Protein AF-A0A523HWS2-F1 (afdb_monomer)

Structure (mmCIF, N/CA/C/O backbone):
data_AF-A0A523HWS2-F1
#
_entry.id   AF-A0A523HWS2-F1
#
loop_
_atom_site.group_PDB
_atom_site.id
_atom_site.type_symbol
_atom_site.label_atom_id
_atom_site.label_alt_id
_atom_site.label_comp_id
_atom_site.label_asym_id
_atom_site.label_entity_id
_atom_site.label_seq_id
_atom_site.pdbx_PDB_ins_code
_atom_site.Cartn_x
_atom_site.Cartn_y
_atom_site.Cartn_z
_atom_site.occupancy
_atom_site.B_iso_or_equiv
_atom_site.auth_seq_id
_atom_site.auth_comp_id
_atom_site.auth_asym_id
_atom_site.auth_atom_id
_atom_site.pdbx_PDB_model_num
ATOM 1 N N . MET A 1 1 ? -0.996 6.368 -16.773 1.00 90.69 1 MET A N 1
ATOM 2 C CA . MET A 1 1 ? 0.019 5.960 -15.783 1.00 90.69 1 MET A CA 1
ATOM 3 C C . MET A 1 1 ? 0.731 4.665 -16.171 1.00 90.69 1 MET A C 1
ATOM 5 O O . MET A 1 1 ? 1.892 4.760 -16.527 1.00 90.69 1 MET A O 1
ATOM 9 N N . GLN A 1 2 ? 0.061 3.502 -16.237 1.00 93.50 2 GLN A N 1
ATOM 10 C CA . GLN A 1 2 ? 0.699 2.213 -16.594 1.00 93.50 2 GLN A CA 1
ATOM 11 C C . GLN A 1 2 ? 1.605 2.275 -17.841 1.00 93.50 2 GLN A C 1
ATOM 13 O O . GLN A 1 2 ? 2.766 1.894 -17.786 1.00 93.50 2 GLN A O 1
ATOM 18 N N . LYS A 1 3 ? 1.098 2.819 -18.958 1.00 94.12 3 LYS A N 1
ATOM 19 C CA . LYS A 1 3 ? 1.878 2.971 -20.201 1.00 94.12 3 LYS A CA 1
ATOM 20 C C . LYS A 1 3 ? 3.123 3.848 -20.042 1.00 94.12 3 LYS A C 1
ATOM 22 O O . LYS A 1 3 ? 4.103 3.614 -20.729 1.00 94.12 3 LYS A O 1
ATOM 27 N N . TRP A 1 4 ? 3.057 4.860 -19.175 1.00 96.00 4 TRP A N 1
ATOM 28 C CA . TRP A 1 4 ? 4.184 5.753 -18.924 1.00 96.00 4 TRP A CA 1
ATOM 29 C C . TRP A 1 4 ? 5.280 4.996 -18.174 1.00 96.00 4 TRP A C 1
ATOM 31 O O . TRP A 1 4 ? 6.400 4.949 -18.661 1.00 96.00 4 TRP A O 1
ATOM 41 N N . PHE A 1 5 ? 4.935 4.295 -17.087 1.00 95.75 5 PHE A N 1
ATOM 42 C CA . PHE A 1 5 ? 5.908 3.487 -16.344 1.00 95.75 5 PHE A CA 1
ATOM 43 C C . PHE A 1 5 ? 6.540 2.412 -17.230 1.00 95.75 5 PHE A C 1
ATOM 45 O O . PHE A 1 5 ? 7.758 2.329 -17.275 1.00 95.75 5 PHE A O 1
ATOM 52 N N . ASN A 1 6 ? 5.753 1.680 -18.025 1.00 93.94 6 ASN A N 1
ATOM 53 C CA . ASN A 1 6 ? 6.296 0.685 -18.959 1.00 93.94 6 ASN A CA 1
ATOM 54 C C . ASN A 1 6 ? 7.316 1.264 -19.959 1.00 93.94 6 ASN A C 1
ATOM 56 O O . ASN A 1 6 ? 8.142 0.516 -20.457 1.00 93.94 6 ASN A O 1
ATOM 60 N N . ALA A 1 7 ? 7.244 2.560 -20.280 1.00 93.56 7 ALA A N 1
ATOM 61 C CA . ALA A 1 7 ? 8.162 3.216 -21.210 1.00 93.56 7 ALA A CA 1
ATOM 62 C C . ALA A 1 7 ? 9.392 3.853 -20.532 1.00 93.56 7 ALA A C 1
ATOM 64 O O . ALA A 1 7 ? 10.309 4.256 -21.238 1.00 93.56 7 ALA A O 1
ATOM 65 N N . HIS A 1 8 ? 9.393 3.987 -19.200 1.00 93.31 8 HIS A N 1
ATOM 66 C CA . HIS A 1 8 ? 10.456 4.659 -18.432 1.00 93.31 8 HIS A CA 1
ATOM 67 C C . HIS A 1 8 ? 11.210 3.702 -17.494 1.00 93.31 8 HIS A C 1
ATOM 69 O O . HIS A 1 8 ? 12.174 4.108 -16.850 1.00 93.31 8 HIS A O 1
ATOM 75 N N . ILE A 1 9 ? 10.783 2.441 -17.384 1.00 91.50 9 ILE A N 1
ATOM 76 C CA . ILE A 1 9 ? 11.552 1.403 -16.690 1.00 91.50 9 ILE A CA 1
ATOM 77 C C . ILE A 1 9 ? 12.649 0.841 -17.596 1.00 91.50 9 ILE A C 1
ATOM 79 O O . ILE A 1 9 ? 12.510 0.814 -18.814 1.00 91.50 9 ILE A O 1
ATOM 83 N N . ASP A 1 10 ? 13.733 0.388 -16.973 1.00 85.56 10 ASP A N 1
ATOM 84 C CA . ASP A 1 10 ? 14.844 -0.271 -17.659 1.00 85.56 10 ASP A CA 1
ATOM 85 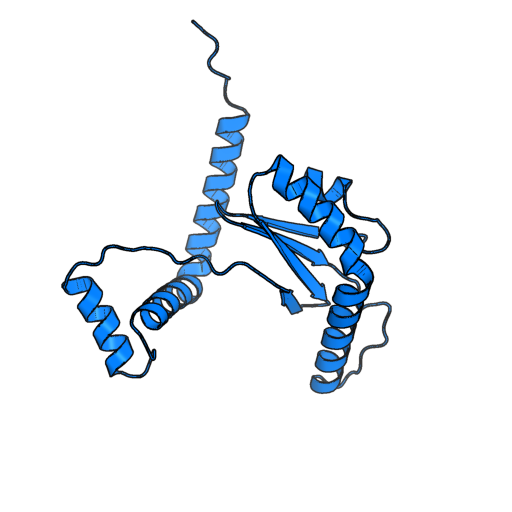C C . ASP A 1 10 ? 14.499 -1.740 -17.945 1.00 85.56 10 ASP A C 1
ATOM 87 O O . ASP A 1 10 ? 13.948 -2.422 -17.073 1.00 85.56 10 ASP A O 1
ATOM 91 N N . ASP A 1 11 ? 14.868 -2.240 -19.124 1.00 82.44 11 ASP A N 1
ATOM 92 C CA . ASP A 1 11 ? 14.649 -3.634 -19.521 1.00 82.44 11 ASP A CA 1
ATOM 93 C C . ASP A 1 11 ? 15.406 -4.634 -18.623 1.00 82.44 11 ASP A C 1
ATOM 95 O O . ASP A 1 11 ? 14.943 -5.759 -18.441 1.00 82.44 11 ASP A O 1
ATOM 99 N N . GLU A 1 12 ? 16.533 -4.244 -18.013 1.00 84.88 12 GLU A N 1
ATOM 100 C CA . GLU A 1 12 ? 17.350 -5.111 -17.150 1.00 84.88 12 GLU A CA 1
ATOM 101 C C . GLU A 1 12 ? 16.594 -5.545 -15.887 1.00 84.88 12 GLU A C 1
ATOM 103 O O . GLU A 1 12 ? 16.721 -6.685 -15.439 1.00 84.88 12 GLU A O 1
ATOM 108 N N . TRP A 1 13 ? 15.800 -4.648 -15.297 1.00 87.50 13 TRP A N 1
ATOM 109 C CA . TRP A 1 13 ? 15.081 -4.928 -14.051 1.00 87.50 13 TRP A CA 1
ATOM 110 C C . TRP A 1 13 ? 13.559 -4.891 -14.178 1.00 87.50 13 TRP A C 1
ATOM 112 O O . TRP A 1 13 ? 12.870 -5.304 -13.248 1.00 87.50 13 TRP A O 1
ATOM 122 N N . GLY A 1 14 ? 13.038 -4.401 -15.300 1.00 83.75 14 GLY A N 1
ATOM 123 C CA . GLY A 1 14 ? 11.616 -4.284 -15.604 1.00 83.75 14 GLY A CA 1
ATOM 124 C C . GLY A 1 14 ? 11.081 -5.334 -16.580 1.00 83.75 14 GLY A C 1
ATOM 125 O O . GLY A 1 14 ? 9.929 -5.218 -16.993 1.00 83.75 14 GLY A O 1
ATOM 126 N N . SER A 1 15 ? 11.882 -6.338 -16.953 1.00 86.31 15 SER A N 1
ATOM 127 C CA . SER A 1 15 ? 11.566 -7.330 -17.995 1.00 86.31 15 SER A CA 1
ATOM 128 C C . SER A 1 15 ? 10.269 -8.114 -17.761 1.00 86.31 15 SER A C 1
ATOM 130 O O . SER A 1 15 ? 9.487 -8.304 -18.688 1.00 86.31 15 SER A O 1
ATOM 132 N N . GLU A 1 16 ? 9.992 -8.514 -16.519 1.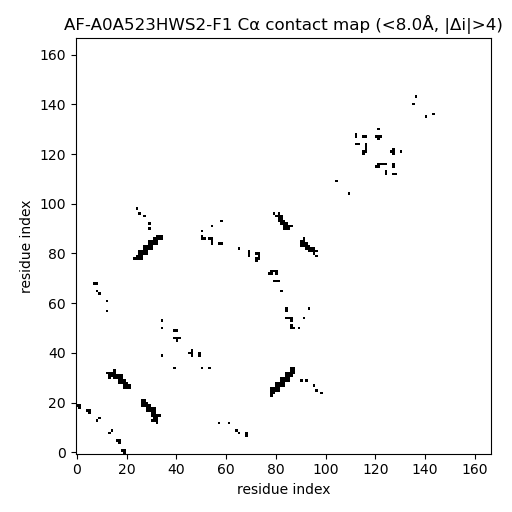00 89.81 16 GLU A N 1
ATOM 133 C CA . GLU A 1 16 ? 8.754 -9.218 -16.127 1.00 89.81 16 GLU A CA 1
ATOM 134 C C . GLU A 1 16 ? 7.557 -8.263 -15.931 1.00 89.81 16 GLU A C 1
ATOM 136 O O . GLU A 1 16 ? 6.447 -8.665 -15.562 1.00 89.81 16 GLU A O 1
ATOM 141 N N . GLY A 1 17 ? 7.771 -6.974 -16.190 1.00 92.44 17 GLY A N 1
ATOM 142 C CA . GLY A 1 17 ? 6.771 -5.926 -16.123 1.00 92.44 17 GLY A CA 1
ATOM 143 C C . GLY A 1 17 ? 6.632 -5.273 -14.751 1.00 92.44 17 GLY A C 1
ATOM 144 O O . GLY A 1 17 ? 7.251 -5.633 -13.746 1.00 92.44 17 GLY A O 1
ATOM 145 N N . ILE A 1 18 ? 5.772 -4.258 -14.729 1.00 95.38 18 ILE A N 1
ATOM 146 C CA . ILE A 1 18 ? 5.460 -3.458 -13.552 1.00 95.38 18 ILE A CA 1
ATOM 147 C C . ILE A 1 18 ? 3.949 -3.319 -13.413 1.00 95.38 18 ILE A C 1
ATOM 149 O O . ILE A 1 18 ? 3.235 -3.136 -14.396 1.00 95.38 18 ILE A O 1
ATOM 153 N N . GLU A 1 19 ? 3.451 -3.384 -12.190 1.00 95.69 19 GLU A N 1
ATOM 154 C CA . GLU A 1 19 ? 2.054 -3.167 -11.851 1.00 95.69 19 GLU A CA 1
ATOM 155 C C . GLU A 1 19 ? 1.913 -1.836 -11.118 1.00 95.69 19 GLU A C 1
ATOM 157 O O . GLU A 1 19 ? 2.614 -1.584 -10.135 1.00 95.69 19 GLU A O 1
ATOM 162 N N . ILE A 1 20 ? 1.024 -0.969 -11.612 1.00 95.56 20 ILE A N 1
ATOM 163 C CA . ILE A 1 20 ? 0.797 0.355 -11.035 1.00 95.56 20 ILE A CA 1
ATOM 164 C C . ILE A 1 20 ? -0.583 0.426 -10.389 1.00 95.56 20 ILE A C 1
ATOM 166 O O . ILE A 1 20 ? -1.605 0.296 -11.063 1.00 95.56 20 ILE A O 1
ATOM 170 N N . THR A 1 21 ? -0.601 0.715 -9.092 1.00 93.44 21 THR A N 1
ATOM 171 C CA . THR A 1 21 ? -1.802 1.107 -8.342 1.00 93.44 21 THR A CA 1
ATOM 172 C C . THR A 1 21 ? -1.644 2.554 -7.897 1.00 93.44 21 THR A C 1
ATOM 174 O O . THR A 1 21 ? -0.539 2.959 -7.558 1.00 93.44 21 THR A O 1
ATOM 177 N N . ALA A 1 22 ? -2.711 3.350 -7.897 1.00 93.00 22 ALA A N 1
ATOM 178 C CA . ALA A 1 22 ? -2.636 4.723 -7.413 1.00 93.00 22 ALA A CA 1
ATOM 179 C C . ALA A 1 22 ? -3.946 5.180 -6.769 1.00 93.00 22 ALA A C 1
ATOM 181 O O . ALA A 1 22 ? -5.025 4.762 -7.194 1.00 93.00 22 ALA A O 1
ATOM 182 N N . ASP A 1 23 ? -3.829 6.078 -5.800 1.00 89.75 23 ASP A N 1
ATOM 183 C CA . ASP A 1 23 ? -4.909 6.916 -5.284 1.00 89.75 23 ASP A CA 1
ATOM 184 C C . ASP A 1 23 ? -4.533 8.399 -5.448 1.00 89.75 23 ASP A C 1
ATOM 186 O O . ASP A 1 23 ? -3.696 8.731 -6.292 1.00 89.75 23 ASP A O 1
ATOM 190 N N . ASP A 1 24 ? -5.196 9.297 -4.721 1.00 87.19 24 ASP A N 1
ATOM 191 C CA . ASP A 1 24 ? -4.943 10.738 -4.803 1.00 87.19 24 ASP A CA 1
ATOM 192 C C . ASP A 1 24 ? -3.615 11.167 -4.168 1.00 87.19 24 ASP A C 1
ATOM 194 O O . ASP A 1 24 ? -3.090 12.215 -4.538 1.00 87.19 24 ASP A O 1
ATOM 198 N N . ASP A 1 25 ? -3.048 10.358 -3.274 1.00 90.00 25 ASP A N 1
ATOM 199 C CA . ASP A 1 25 ? -1.844 10.687 -2.516 1.00 90.00 25 ASP A CA 1
ATOM 200 C C . ASP A 1 25 ? -0.595 9.956 -3.041 1.00 90.00 25 ASP A C 1
ATOM 202 O O . A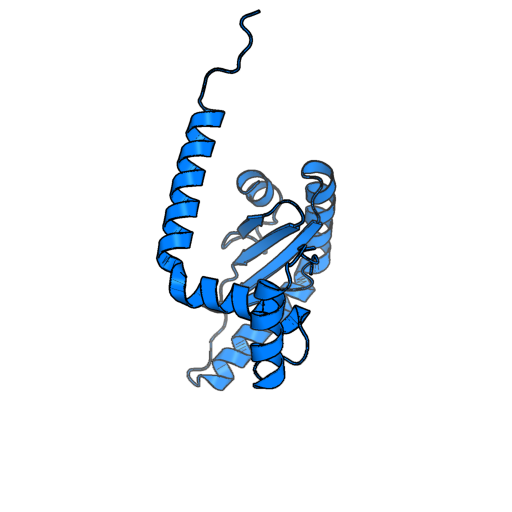SP A 1 25 ? 0.518 10.502 -3.036 1.00 90.00 25 ASP A O 1
ATOM 206 N N . GLU A 1 26 ? -0.761 8.711 -3.489 1.00 94.88 26 GLU A N 1
ATOM 207 C CA . GLU A 1 26 ? 0.332 7.791 -3.777 1.00 94.88 26 GLU A CA 1
ATOM 208 C C . GLU A 1 26 ? 0.144 7.028 -5.094 1.00 94.88 26 GLU A C 1
ATOM 210 O O . GLU A 1 26 ? -0.943 6.593 -5.471 1.00 94.88 26 GLU A O 1
ATOM 215 N N . ILE A 1 27 ? 1.265 6.816 -5.779 1.00 96.06 27 ILE A N 1
ATOM 216 C CA . ILE A 1 27 ? 1.441 5.836 -6.842 1.00 96.06 27 ILE A CA 1
ATOM 217 C C . ILE A 1 27 ? 2.315 4.714 -6.285 1.00 96.06 27 ILE A C 1
ATOM 219 O O . ILE A 1 27 ? 3.484 4.926 -5.967 1.00 96.06 27 ILE A O 1
ATOM 223 N N . LEU A 1 28 ? 1.769 3.507 -6.207 1.00 96.62 28 LEU A N 1
ATOM 224 C CA . LEU A 1 28 ? 2.492 2.299 -5.851 1.00 96.62 28 LEU A CA 1
ATOM 225 C C . LEU A 1 28 ? 2.895 1.533 -7.113 1.00 96.62 28 LEU A C 1
ATOM 227 O O . LEU A 1 28 ? 2.049 1.002 -7.834 1.00 96.62 28 LEU A O 1
ATOM 231 N N . ALA A 1 29 ? 4.201 1.458 -7.347 1.00 96.56 29 ALA A N 1
ATOM 232 C CA . ALA A 1 29 ? 4.806 0.798 -8.491 1.00 96.56 29 ALA A CA 1
ATOM 233 C C . ALA A 1 29 ? 5.485 -0.513 -8.054 1.00 96.56 29 ALA A C 1
ATOM 235 O O . ALA A 1 29 ? 6.509 -0.501 -7.363 1.00 96.56 29 ALA A O 1
ATOM 236 N N . VAL A 1 30 ? 4.901 -1.655 -8.426 1.00 97.31 30 VAL A N 1
ATOM 237 C CA . VAL A 1 30 ? 5.377 -2.993 -8.037 1.00 97.31 30 VAL A CA 1
ATOM 238 C C . VAL A 1 30 ? 5.982 -3.698 -9.238 1.00 97.31 30 VAL A C 1
ATOM 240 O O . VAL A 1 30 ? 5.291 -4.019 -10.197 1.00 97.31 30 VAL A O 1
ATOM 243 N N . VAL A 1 31 ? 7.283 -3.948 -9.182 1.00 96.56 31 VAL A N 1
ATOM 244 C CA . VAL A 1 31 ? 8.026 -4.597 -10.268 1.00 96.56 31 VAL A CA 1
ATOM 245 C C . VAL A 1 31 ? 7.998 -6.101 -10.076 1.00 96.56 31 VAL A C 1
ATOM 247 O O . VAL A 1 31 ? 8.239 -6.568 -8.966 1.00 96.56 31 VAL A O 1
ATOM 250 N N . ARG A 1 32 ? 7.741 -6.869 -11.130 1.00 95.19 32 ARG A N 1
ATOM 251 C CA . ARG A 1 32 ? 7.869 -8.326 -11.073 1.00 95.19 32 ARG A CA 1
ATOM 252 C C . ARG A 1 32 ? 9.313 -8.722 -11.338 1.00 95.19 32 ARG A C 1
ATOM 254 O O . ARG A 1 32 ? 9.980 -8.115 -12.168 1.00 95.19 32 ARG A O 1
ATOM 261 N N . VAL A 1 33 ? 9.805 -9.717 -10.612 1.00 93.19 33 VAL A N 1
ATOM 262 C CA . VAL A 1 33 ? 11.125 -10.303 -10.860 1.00 93.19 33 VAL A CA 1
ATOM 263 C C . VAL A 1 33 ? 11.013 -11.813 -10.948 1.00 93.19 33 VAL A C 1
ATOM 265 O O . VAL A 1 33 ? 10.331 -12.447 -10.138 1.00 93.19 33 VAL A O 1
ATOM 268 N N . SER A 1 34 ? 11.709 -12.376 -11.933 1.00 87.25 34 SER A N 1
ATOM 269 C CA . SER A 1 34 ? 11.844 -13.818 -12.090 1.00 87.25 34 SER A CA 1
ATOM 270 C C . SER A 1 34 ? 12.533 -14.405 -10.860 1.00 87.25 34 SER A C 1
ATOM 272 O O . SER A 1 34 ? 13.532 -13.882 -10.361 1.00 87.25 34 SER A O 1
ATOM 274 N N . THR A 1 35 ? 11.987 -15.513 -10.373 1.00 85.50 35 THR A N 1
ATOM 275 C CA . THR A 1 35 ? 12.664 -16.401 -9.422 1.00 85.50 35 THR A CA 1
ATOM 276 C C . THR A 1 35 ? 13.105 -17.697 -10.098 1.00 85.50 35 THR A C 1
ATOM 278 O O . THR A 1 35 ? 13.575 -18.593 -9.412 1.00 85.50 35 THR A O 1
ATOM 281 N N . ALA A 1 36 ? 12.909 -17.825 -11.417 1.00 79.56 36 ALA A N 1
ATOM 282 C CA . ALA A 1 36 ? 13.205 -19.040 -12.174 1.00 79.56 36 ALA A CA 1
ATOM 283 C C . ALA A 1 36 ? 14.709 -19.222 -12.430 1.00 79.56 36 ALA A C 1
ATOM 285 O O . ALA A 1 36 ? 15.165 -20.344 -12.620 1.00 79.56 36 ALA A O 1
ATOM 286 N N . ASP A 1 37 ? 15.471 -18.126 -12.407 1.00 74.56 37 ASP A N 1
ATOM 287 C CA . ASP A 1 37 ? 16.920 -18.131 -12.636 1.00 74.56 37 ASP A CA 1
ATOM 288 C C . ASP A 1 37 ? 17.731 -18.495 -11.377 1.00 74.56 37 ASP A C 1
ATOM 290 O O . ASP A 1 37 ? 18.946 -18.684 -11.455 1.00 74.56 37 ASP A O 1
ATOM 294 N N . GLU A 1 38 ? 17.084 -18.590 -10.208 1.00 78.19 38 GLU A N 1
ATOM 295 C CA . GLU A 1 38 ? 17.697 -19.093 -8.976 1.00 78.19 38 GLU A CA 1
ATOM 296 C C . GLU A 1 38 ? 17.143 -20.495 -8.660 1.00 78.19 38 GLU A C 1
ATOM 298 O O . GLU A 1 38 ? 15.935 -20.726 -8.677 1.00 78.19 38 GLU A O 1
ATOM 303 N N . GLU A 1 39 ? 18.030 -21.443 -8.347 1.00 81.69 39 GLU A N 1
ATOM 304 C CA . GLU A 1 39 ? 17.637 -22.768 -7.863 1.00 81.69 39 GLU A CA 1
ATOM 305 C C . GLU A 1 39 ? 17.081 -22.615 -6.440 1.00 81.69 39 GLU A C 1
ATOM 307 O O . GLU A 1 39 ? 17.820 -22.381 -5.478 1.00 81.69 39 GLU A O 1
ATOM 312 N N . LEU A 1 40 ? 15.752 -22.637 -6.325 1.00 85.50 40 LEU A N 1
ATOM 313 C CA . LEU A 1 40 ? 15.066 -22.461 -5.051 1.00 85.50 40 LEU A CA 1
ATOM 314 C C . LEU A 1 40 ? 15.083 -23.772 -4.250 1.00 85.50 40 LEU A C 1
ATOM 316 O O . LEU A 1 40 ? 14.810 -24.826 -4.822 1.00 85.50 40 LEU A O 1
ATOM 320 N N . PRO A 1 41 ? 15.339 -23.717 -2.932 1.00 87.25 41 PRO A N 1
ATOM 321 C CA . PRO A 1 41 ? 15.204 -24.877 -2.057 1.00 87.25 41 PRO A CA 1
ATOM 322 C C . PRO A 1 41 ? 13.792 -25.479 -2.096 1.00 87.25 41 PRO A C 1
ATOM 324 O O . PRO A 1 41 ? 12.802 -24.753 -2.227 1.00 87.25 41 PRO A O 1
ATOM 327 N N . ASP A 1 42 ? 13.704 -26.800 -1.928 1.00 88.12 42 ASP A N 1
ATOM 328 C CA . ASP A 1 42 ? 12.424 -27.508 -1.780 1.00 88.12 42 ASP A CA 1
ATOM 329 C C . ASP A 1 42 ? 11.794 -27.283 -0.397 1.00 88.12 42 ASP A C 1
ATOM 331 O O . ASP A 1 42 ? 10.571 -27.343 -0.250 1.00 88.12 42 ASP A O 1
ATOM 335 N N . ASP A 1 43 ? 12.625 -27.026 0.619 1.00 93.75 43 ASP A N 1
ATOM 336 C CA . ASP A 1 43 ? 12.158 -26.713 1.966 1.00 93.75 43 ASP A CA 1
ATOM 337 C C . ASP A 1 43 ? 11.439 -25.345 1.986 1.00 93.75 43 ASP A C 1
ATOM 339 O O . ASP A 1 43 ? 11.995 -24.357 1.491 1.00 93.75 43 ASP A O 1
ATOM 343 N N . PRO A 1 44 ? 10.209 -25.254 2.532 1.00 88.81 44 PRO A N 1
ATOM 344 C CA . PRO A 1 44 ? 9.424 -24.021 2.507 1.00 88.81 44 PRO A CA 1
ATOM 345 C C . PRO A 1 44 ? 10.087 -22.823 3.196 1.00 88.81 44 PRO A C 1
ATOM 347 O O . PRO A 1 44 ? 10.003 -21.709 2.671 1.00 88.81 44 PRO A O 1
ATOM 350 N N . ASP A 1 45 ? 10.749 -23.035 4.336 1.00 89.81 45 ASP A N 1
ATOM 351 C CA . ASP A 1 45 ? 11.365 -21.951 5.107 1.00 89.81 45 ASP A CA 1
ATOM 352 C C . ASP A 1 45 ? 12.606 -21.431 4.367 1.00 89.81 45 ASP A C 1
ATOM 354 O O . ASP A 1 45 ? 12.795 -20.219 4.198 1.00 89.81 45 ASP A O 1
ATOM 358 N N . ASP A 1 46 ? 13.423 -22.344 3.836 1.00 91.06 46 ASP A N 1
ATOM 359 C CA . ASP A 1 46 ? 14.593 -21.986 3.033 1.00 91.06 46 ASP A CA 1
ATOM 360 C C . ASP A 1 46 ? 14.198 -21.297 1.713 1.00 91.06 46 ASP A C 1
ATOM 362 O O . ASP A 1 46 ? 14.857 -20.340 1.279 1.00 91.06 46 ASP A O 1
ATOM 366 N N . LYS A 1 47 ? 13.088 -21.716 1.092 1.00 90.12 47 LYS A N 1
ATOM 367 C CA . LYS A 1 47 ? 12.522 -21.068 -0.099 1.00 90.12 47 LYS A CA 1
ATOM 368 C C . LYS A 1 47 ? 12.078 -19.637 0.189 1.00 90.12 47 LYS A C 1
ATOM 370 O O . LYS A 1 47 ? 12.394 -18.733 -0.588 1.00 90.12 47 LYS A O 1
ATOM 375 N N . GLU A 1 48 ? 11.395 -19.400 1.308 1.00 89.88 48 GLU A N 1
ATOM 376 C CA . GLU A 1 48 ? 10.993 -18.051 1.723 1.00 89.88 48 GLU A CA 1
ATOM 377 C C . GLU A 1 48 ? 12.224 -17.149 1.933 1.00 89.88 48 GLU A C 1
ATOM 379 O O . GLU A 1 48 ? 12.260 -15.992 1.492 1.00 89.88 48 GLU A O 1
ATOM 384 N N . ILE A 1 49 ? 13.278 -17.678 2.562 1.00 90.69 49 ILE A N 1
ATOM 385 C CA . ILE A 1 49 ? 14.545 -16.961 2.757 1.00 90.69 49 ILE A CA 1
ATOM 386 C C . ILE A 1 49 ? 15.194 -16.609 1.409 1.00 90.69 49 ILE A C 1
ATOM 388 O O . ILE A 1 49 ? 15.674 -15.478 1.235 1.00 90.69 49 ILE A O 1
ATOM 392 N N . ALA A 1 50 ? 15.191 -17.534 0.445 1.00 91.44 50 ALA A N 1
ATOM 393 C CA . ALA A 1 50 ? 15.715 -17.303 -0.899 1.00 91.44 50 ALA A CA 1
ATOM 394 C C . ALA A 1 50 ? 14.937 -16.193 -1.634 1.00 91.44 50 ALA A C 1
ATOM 396 O O . ALA A 1 50 ? 15.543 -15.232 -2.119 1.00 91.44 50 ALA A O 1
ATOM 397 N N . ILE A 1 51 ? 13.602 -16.231 -1.614 1.00 92.38 51 ILE A N 1
ATOM 398 C CA . ILE A 1 51 ? 12.743 -15.201 -2.226 1.00 92.38 51 ILE A CA 1
ATOM 399 C C . ILE A 1 51 ? 12.999 -13.820 -1.600 1.00 92.38 51 ILE A C 1
ATOM 401 O O . ILE A 1 51 ? 13.219 -12.829 -2.309 1.00 92.38 51 ILE A O 1
ATOM 405 N N . LYS A 1 52 ? 13.079 -13.735 -0.264 1.00 92.12 52 LYS A N 1
ATOM 406 C CA . LYS A 1 52 ? 13.432 -12.486 0.439 1.00 92.12 52 LYS A CA 1
ATOM 407 C C . LYS A 1 52 ? 14.796 -11.948 0.013 1.00 92.12 52 LYS A C 1
ATOM 409 O O . LYS A 1 52 ? 14.990 -10.728 -0.082 1.00 92.12 52 LYS A O 1
ATOM 414 N 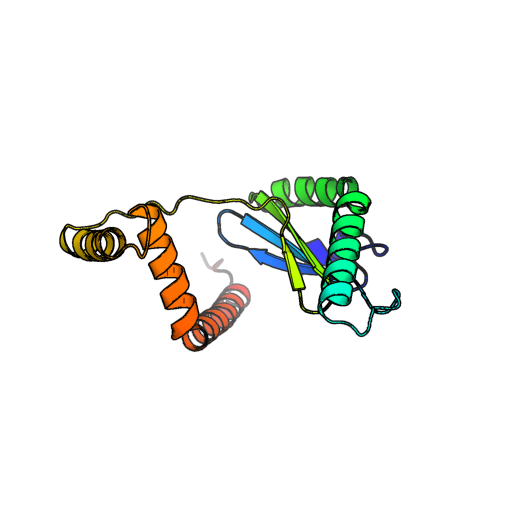N . ARG A 1 53 ? 15.767 -12.831 -0.242 1.00 92.88 53 ARG A N 1
ATOM 415 C CA . ARG A 1 53 ? 17.102 -12.446 -0.718 1.00 92.88 53 ARG A CA 1
ATOM 416 C C . ARG A 1 53 ? 17.043 -11.849 -2.124 1.00 92.88 53 ARG A C 1
ATOM 418 O O . ARG A 1 53 ? 17.688 -10.815 -2.333 1.00 92.88 53 ARG A O 1
ATOM 425 N N . ILE A 1 54 ? 16.260 -12.430 -3.035 1.00 93.25 54 ILE A N 1
ATOM 426 C CA . ILE A 1 54 ? 16.013 -11.896 -4.386 1.00 93.25 54 ILE A CA 1
ATOM 427 C C . ILE A 1 54 ? 15.424 -10.484 -4.288 1.00 93.25 54 ILE A C 1
ATOM 429 O O . ILE A 1 54 ? 16.017 -9.527 -4.798 1.00 93.25 54 ILE A O 1
ATOM 433 N N . ALA A 1 55 ? 14.345 -10.311 -3.519 1.00 93.69 55 ALA A N 1
ATOM 434 C CA . ALA A 1 55 ? 13.704 -9.011 -3.315 1.00 93.69 55 ALA A CA 1
ATOM 435 C C . ALA A 1 55 ? 14.669 -7.956 -2.735 1.00 93.69 55 ALA A C 1
ATOM 437 O O . ALA A 1 55 ? 14.706 -6.801 -3.176 1.00 93.69 55 ALA A O 1
ATOM 438 N N . ARG A 1 56 ? 15.516 -8.341 -1.768 1.00 93.44 56 ARG A N 1
ATOM 439 C CA . ARG A 1 56 ? 16.528 -7.444 -1.182 1.00 93.44 56 ARG A CA 1
ATOM 440 C C . ARG A 1 56 ? 17.628 -7.075 -2.179 1.00 93.44 56 ARG A C 1
ATOM 442 O O . ARG A 1 56 ? 18.092 -5.929 -2.163 1.00 93.44 56 ARG A O 1
ATOM 449 N N . ARG A 1 57 ? 18.069 -8.024 -3.011 1.00 93.75 57 ARG A N 1
ATOM 450 C CA . ARG A 1 57 ? 19.062 -7.790 -4.070 1.00 93.75 57 ARG A CA 1
ATOM 451 C C . ARG A 1 57 ? 18.514 -6.785 -5.075 1.00 93.75 57 ARG A C 1
ATOM 453 O O . ARG A 1 57 ? 19.174 -5.771 -5.295 1.00 93.75 57 ARG A O 1
ATOM 460 N N . PHE A 1 58 ? 17.292 -7.008 -5.558 1.00 94.31 58 PHE A N 1
ATOM 461 C CA . PHE A 1 58 ? 16.582 -6.085 -6.435 1.00 94.31 58 PHE A CA 1
ATOM 462 C C . PHE A 1 58 ? 16.496 -4.689 -5.811 1.00 94.31 58 PHE A C 1
ATOM 464 O O . PHE A 1 58 ? 16.999 -3.725 -6.384 1.00 94.31 58 PHE A O 1
ATOM 471 N N . ARG A 1 59 ? 15.973 -4.575 -4.578 1.00 94.94 59 ARG A N 1
ATOM 472 C CA . ARG A 1 59 ? 15.815 -3.284 -3.881 1.00 94.94 59 ARG A CA 1
ATOM 473 C C . ARG A 1 59 ? 17.106 -2.467 -3.864 1.00 94.94 59 ARG A C 1
ATOM 475 O O . ARG A 1 59 ? 17.056 -1.248 -4.034 1.00 94.94 59 ARG A O 1
ATOM 482 N N . ARG A 1 60 ? 18.242 -3.114 -3.596 1.00 94.38 60 ARG A N 1
ATOM 483 C CA . ARG A 1 60 ? 19.547 -2.446 -3.526 1.00 94.38 60 ARG A CA 1
ATOM 484 C C . ARG A 1 60 ? 20.094 -2.121 -4.916 1.00 94.38 60 ARG A C 1
ATOM 486 O O . ARG A 1 60 ? 20.580 -1.011 -5.095 1.00 94.38 60 ARG A O 1
ATOM 493 N N . GLY A 1 61 ? 20.011 -3.061 -5.858 1.00 94.69 61 GLY A N 1
ATOM 494 C CA . GLY A 1 61 ? 20.570 -2.919 -7.206 1.00 94.69 61 GLY A CA 1
ATOM 495 C C . GLY A 1 61 ? 19.882 -1.838 -8.035 1.00 94.69 61 GLY A C 1
ATOM 496 O O . GLY A 1 61 ? 20.550 -1.081 -8.722 1.00 94.69 61 GLY A O 1
ATOM 497 N N . THR A 1 62 ? 18.565 -1.685 -7.894 1.00 94.69 62 THR A N 1
ATOM 498 C CA . THR A 1 62 ? 17.763 -0.795 -8.753 1.00 94.69 62 THR A CA 1
ATOM 499 C C . THR A 1 62 ? 17.440 0.551 -8.112 1.00 94.69 62 THR A C 1
ATOM 501 O O . THR A 1 62 ? 16.608 1.300 -8.620 1.00 94.69 62 THR A O 1
ATOM 504 N N . ARG A 1 63 ? 18.043 0.880 -6.957 1.00 94.25 63 ARG A N 1
ATOM 505 C CA . ARG A 1 63 ? 17.675 2.083 -6.193 1.00 94.25 63 ARG A CA 1
ATOM 506 C C . ARG A 1 63 ? 17.795 3.351 -7.035 1.00 94.25 63 ARG A C 1
ATOM 508 O O . ARG A 1 63 ? 16.838 4.110 -7.062 1.00 94.25 63 ARG A O 1
ATOM 515 N N . GLN A 1 64 ? 18.938 3.579 -7.679 1.00 94.06 64 GLN A N 1
ATOM 516 C CA . GLN A 1 64 ? 19.189 4.835 -8.387 1.00 94.06 64 GLN A CA 1
ATOM 517 C C . GLN A 1 64 ? 18.214 5.021 -9.556 1.00 94.06 64 GLN A C 1
ATOM 519 O O . GLN A 1 64 ? 17.538 6.043 -9.616 1.00 94.06 64 GLN A O 1
ATOM 524 N N . SER A 1 65 ? 18.067 4.004 -10.410 1.00 93.56 65 SER A N 1
ATOM 525 C CA . SER A 1 65 ? 17.148 4.043 -11.553 1.00 93.56 65 SER A CA 1
ATOM 526 C C . SER A 1 65 ? 15.697 4.240 -11.110 1.00 93.56 65 SER A C 1
ATOM 528 O O . SER A 1 65 ? 15.006 5.103 -11.639 1.00 93.56 65 SER A O 1
ATOM 530 N N . ARG A 1 66 ? 15.245 3.532 -10.062 1.00 95.44 66 ARG A N 1
ATOM 531 C CA . ARG A 1 66 ? 13.893 3.725 -9.510 1.00 95.44 66 ARG A CA 1
ATOM 532 C C . ARG A 1 66 ? 13.672 5.123 -8.934 1.00 95.44 66 ARG A C 1
ATOM 534 O O . ARG A 1 66 ? 12.558 5.624 -9.015 1.00 95.44 66 ARG A O 1
ATOM 541 N N . MET A 1 67 ? 14.686 5.745 -8.327 1.00 94.88 67 MET A N 1
ATOM 542 C CA . MET A 1 67 ? 14.554 7.123 -7.834 1.00 94.88 67 MET A CA 1
ATOM 543 C C . MET A 1 67 ? 14.481 8.130 -8.984 1.00 94.88 67 MET A C 1
ATOM 545 O O . MET A 1 67 ? 13.631 9.006 -8.919 1.00 94.88 67 MET A O 1
ATOM 549 N N . SER A 1 68 ? 15.258 7.948 -10.058 1.00 95.31 68 SER A N 1
ATOM 550 C CA . SER A 1 68 ? 15.159 8.790 -11.265 1.00 95.31 68 SER A CA 1
ATOM 551 C C . SER A 1 68 ? 13.751 8.745 -11.865 1.00 95.31 68 SER A C 1
ATOM 553 O O . SER A 1 68 ? 13.104 9.775 -12.018 1.00 95.31 68 SER A O 1
ATOM 555 N N . VAL A 1 69 ? 13.221 7.537 -12.096 1.00 95.62 69 VAL A N 1
ATOM 556 C CA . VAL A 1 69 ? 11.857 7.355 -12.625 1.00 95.62 69 VAL A CA 1
ATOM 557 C C . VAL A 1 69 ? 10.809 7.937 -11.675 1.00 95.62 69 VAL A C 1
ATOM 559 O O . VAL A 1 69 ? 9.814 8.504 -12.116 1.00 95.62 69 VAL A O 1
ATOM 562 N N . ALA A 1 70 ? 11.012 7.802 -10.362 1.00 95.38 70 ALA A N 1
ATOM 563 C CA . ALA A 1 70 ? 10.106 8.369 -9.372 1.00 95.38 70 ALA A CA 1
ATOM 564 C C . ALA A 1 70 ? 10.094 9.899 -9.394 1.00 95.38 70 ALA A C 1
ATOM 566 O O . ALA A 1 70 ? 9.027 10.478 -9.245 1.00 95.38 70 ALA A O 1
ATOM 567 N N . GLU A 1 71 ? 11.241 10.553 -9.561 1.00 96.25 71 GLU A N 1
ATOM 568 C CA . GLU A 1 71 ? 11.323 12.013 -9.642 1.00 96.25 71 GLU A CA 1
ATOM 569 C C . GLU A 1 71 ? 10.527 12.533 -10.844 1.00 96.25 71 GLU A C 1
ATOM 571 O O . GLU A 1 71 ? 9.605 13.326 -10.655 1.00 96.25 71 GLU A O 1
ATOM 576 N N . GLU A 1 72 ? 10.762 11.976 -12.032 1.00 97.00 72 GLU A N 1
ATOM 577 C CA . GLU A 1 72 ? 10.025 12.332 -13.254 1.00 97.00 72 GLU A CA 1
ATOM 578 C C . GLU A 1 72 ? 8.516 12.060 -13.129 1.00 97.00 72 GLU A C 1
ATOM 580 O O . GLU A 1 72 ? 7.677 12.887 -13.491 1.00 97.00 72 GLU A O 1
ATOM 585 N N . ALA A 1 73 ? 8.147 10.905 -12.567 1.00 96.69 73 ALA A N 1
ATOM 586 C CA . ALA A 1 73 ? 6.750 10.546 -12.346 1.00 96.69 73 ALA A CA 1
ATOM 587 C C . ALA A 1 73 ? 6.060 11.484 -11.347 1.00 96.69 73 ALA A C 1
ATOM 589 O O . ALA A 1 73 ? 4.901 11.840 -11.543 1.00 96.69 73 ALA A O 1
ATOM 590 N N . GLN A 1 74 ? 6.746 11.872 -10.271 1.00 95.94 74 GLN A N 1
ATOM 591 C CA . GLN A 1 74 ? 6.203 12.779 -9.260 1.00 95.94 74 GLN A CA 1
ATOM 592 C C . GLN A 1 74 ? 5.987 14.185 -9.823 1.00 95.94 74 GLN A C 1
ATOM 594 O O . GLN A 1 74 ? 4.997 14.817 -9.467 1.00 95.94 74 GLN A O 1
ATOM 599 N N . GLU A 1 75 ? 6.876 14.660 -10.698 1.00 96.25 75 GLU A N 1
ATOM 600 C CA . GLU A 1 75 ? 6.699 15.935 -11.403 1.00 96.25 75 GLU A CA 1
ATOM 601 C C . GLU A 1 75 ? 5.506 15.888 -12.362 1.00 96.25 75 GLU A C 1
ATOM 603 O O . GLU A 1 75 ? 4.732 16.838 -12.434 1.00 96.25 75 GLU A O 1
ATOM 608 N N . LEU A 1 76 ? 5.323 14.771 -13.070 1.00 96.56 76 LEU A N 1
ATOM 609 C CA . LEU A 1 76 ? 4.256 14.627 -14.057 1.00 96.56 76 LEU A CA 1
ATOM 610 C C . LEU A 1 76 ? 2.874 14.370 -13.442 1.00 96.56 76 LEU A C 1
ATOM 612 O O . LEU A 1 76 ? 1.867 14.865 -13.947 1.00 96.56 76 LEU A O 1
ATOM 616 N N . PHE A 1 77 ? 2.805 13.521 -12.417 1.00 95.12 77 PHE A N 1
ATOM 617 C CA . PHE A 1 77 ? 1.543 13.038 -11.847 1.00 95.12 77 PHE A CA 1
ATOM 618 C C . PHE A 1 77 ? 1.175 13.701 -10.520 1.00 95.12 77 PHE A C 1
ATOM 620 O O . PHE A 1 77 ? 0.112 13.393 -9.989 1.00 95.12 77 PHE A O 1
ATOM 627 N N . GLU A 1 78 ? 2.039 14.567 -9.981 1.00 94.81 78 GLU A N 1
ATOM 628 C CA . GLU A 1 78 ? 1.820 15.329 -8.742 1.00 94.81 78 GLU A CA 1
ATOM 629 C C . GLU A 1 78 ? 1.485 14.456 -7.514 1.00 94.81 78 GLU A C 1
ATOM 631 O O . GLU A 1 78 ? 0.819 14.888 -6.576 1.00 94.81 78 GLU A O 1
ATOM 636 N N . ARG A 1 79 ? 1.967 13.207 -7.499 1.00 93.81 79 ARG A N 1
ATOM 637 C CA . ARG A 1 79 ? 1.714 12.204 -6.447 1.00 93.81 79 ARG A CA 1
ATOM 638 C C . ARG A 1 79 ? 2.999 11.526 -6.038 1.00 93.81 79 ARG A C 1
ATOM 640 O O . ARG A 1 79 ? 3.853 11.298 -6.890 1.00 93.81 79 ARG A O 1
ATOM 647 N N . LYS A 1 80 ? 3.134 11.155 -4.761 1.00 94.56 80 LYS A N 1
ATOM 648 C CA . LYS A 1 80 ? 4.328 10.446 -4.275 1.00 94.56 80 LYS A CA 1
ATOM 649 C C . LYS A 1 80 ? 4.440 9.071 -4.919 1.00 94.56 80 LYS A C 1
ATOM 651 O O . LYS A 1 80 ? 3.441 8.377 -5.051 1.00 94.56 80 LYS A O 1
ATOM 656 N N . VAL A 1 81 ? 5.655 8.671 -5.288 1.00 96.12 81 VAL A N 1
ATOM 657 C CA . VAL A 1 81 ? 5.898 7.350 -5.879 1.00 96.12 81 VAL A CA 1
ATOM 658 C C . VAL A 1 81 ? 6.580 6.444 -4.870 1.00 96.12 81 VAL A C 1
ATOM 660 O O . VAL A 1 81 ? 7.682 6.719 -4.389 1.00 96.12 81 VAL A O 1
ATOM 663 N N . SER A 1 82 ? 5.933 5.318 -4.621 1.00 96.38 82 SER A N 1
ATOM 664 C CA . SER A 1 82 ? 6.415 4.252 -3.763 1.00 96.38 82 SER A CA 1
ATOM 665 C C . SER A 1 82 ? 6.654 2.997 -4.569 1.00 96.38 82 SER A C 1
ATOM 667 O O . SER A 1 82 ? 6.033 2.754 -5.601 1.00 96.38 82 SER A O 1
ATOM 669 N N . TRP A 1 83 ? 7.587 2.186 -4.090 1.00 96.38 83 TRP A N 1
ATOM 670 C CA . TRP A 1 83 ? 8.087 1.047 -4.842 1.00 96.38 83 TRP A CA 1
ATOM 671 C C . TRP A 1 83 ? 7.905 -0.247 -4.073 1.00 96.38 83 TRP A C 1
ATOM 673 O O . TRP A 1 83 ? 8.126 -0.297 -2.861 1.00 96.38 83 TRP A O 1
ATOM 683 N N . GLY A 1 84 ? 7.606 -1.310 -4.804 1.00 96.31 84 GLY A N 1
ATOM 684 C CA . GLY A 1 84 ? 7.664 -2.678 -4.321 1.00 96.31 84 GLY A CA 1
ATOM 685 C C . GLY A 1 84 ? 8.252 -3.611 -5.369 1.00 96.31 84 GLY A C 1
ATOM 686 O O . GLY A 1 84 ? 8.500 -3.221 -6.512 1.00 96.31 84 GLY A O 1
ATOM 687 N N . VAL A 1 85 ? 8.476 -4.852 -4.962 1.00 96.88 85 VAL A N 1
ATOM 688 C CA . VAL A 1 85 ? 8.862 -5.938 -5.859 1.00 96.88 85 VAL A CA 1
ATOM 689 C C . VAL A 1 85 ? 8.022 -7.172 -5.561 1.00 96.88 85 VAL A C 1
ATOM 691 O O . VAL A 1 85 ? 7.823 -7.504 -4.394 1.00 96.88 85 VAL A O 1
ATOM 694 N N . GLN A 1 86 ? 7.535 -7.835 -6.600 1.00 96.50 86 GLN A N 1
ATOM 695 C CA . GLN A 1 86 ? 6.904 -9.142 -6.523 1.00 96.50 86 GLN A CA 1
ATOM 696 C C . GLN A 1 86 ? 7.923 -10.199 -6.955 1.00 96.50 86 GLN A C 1
ATOM 698 O O . GLN A 1 86 ? 8.400 -10.162 -8.088 1.00 96.50 86 GLN A O 1
ATOM 703 N N . ALA A 1 87 ? 8.262 -11.112 -6.048 1.00 93.81 87 ALA A N 1
ATOM 704 C CA . ALA A 1 87 ? 9.178 -12.221 -6.290 1.00 93.81 87 ALA A CA 1
ATOM 705 C C . ALA A 1 87 ? 8.441 -13.527 -5.975 1.00 93.81 87 ALA A C 1
ATOM 707 O O . ALA A 1 87 ? 8.087 -13.783 -4.824 1.00 93.81 87 ALA A O 1
ATOM 708 N N . GLY A 1 88 ? 8.170 -14.333 -7.002 1.00 88.38 88 GLY A N 1
ATOM 709 C CA . GLY A 1 88 ? 7.249 -15.461 -6.877 1.00 88.38 88 GLY A CA 1
ATOM 710 C C . GLY A 1 88 ? 5.833 -14.977 -6.544 1.00 88.38 88 GLY A C 1
ATOM 711 O O . GLY A 1 88 ? 5.286 -14.113 -7.230 1.00 88.38 88 GLY A O 1
ATOM 712 N N . GLU A 1 89 ? 5.241 -15.519 -5.480 1.00 88.19 89 GLU A N 1
ATOM 713 C CA . GLU A 1 89 ? 3.897 -15.136 -5.015 1.00 88.19 89 GLU A CA 1
ATOM 714 C C . GLU A 1 89 ? 3.912 -13.967 -4.018 1.00 88.19 89 GLU A C 1
ATOM 716 O O . GLU A 1 89 ? 2.871 -13.365 -3.748 1.00 88.19 89 GLU A O 1
ATOM 721 N N . ASP A 1 90 ? 5.092 -13.606 -3.508 1.00 91.19 90 ASP A N 1
ATOM 722 C CA . ASP A 1 90 ? 5.235 -12.618 -2.448 1.00 91.19 90 ASP A CA 1
ATOM 723 C C . ASP A 1 90 ? 5.510 -11.218 -2.991 1.00 91.19 90 ASP A C 1
ATOM 725 O O . ASP A 1 90 ? 6.388 -11.005 -3.832 1.00 91.19 90 ASP A O 1
ATOM 729 N N . THR A 1 91 ? 4.823 -10.232 -2.414 1.00 94.75 91 THR A N 1
ATOM 730 C CA . THR A 1 91 ? 5.047 -8.810 -2.692 1.00 94.75 91 THR A CA 1
ATOM 731 C C . THR A 1 91 ? 5.732 -8.130 -1.511 1.00 94.75 91 THR A C 1
ATOM 733 O O . THR A 1 91 ? 5.205 -8.073 -0.400 1.00 94.75 91 THR A O 1
ATOM 736 N N . TYR A 1 92 ? 6.890 -7.531 -1.778 1.00 94.62 92 TYR A N 1
ATOM 737 C CA . TYR A 1 92 ? 7.709 -6.803 -0.817 1.00 94.62 92 TYR A CA 1
ATOM 738 C C . TYR A 1 92 ? 7.662 -5.308 -1.119 1.00 94.62 92 TYR A C 1
ATOM 740 O O . TYR A 1 92 ? 8.332 -4.819 -2.031 1.00 94.62 92 TYR A O 1
ATOM 748 N N . LEU A 1 93 ? 6.888 -4.564 -0.329 1.00 94.00 93 LEU A N 1
ATOM 749 C CA . LEU A 1 93 ? 6.852 -3.106 -0.416 1.00 94.00 93 LEU A CA 1
ATOM 750 C C . LEU A 1 93 ? 8.086 -2.499 0.257 1.00 94.00 93 LEU A C 1
ATOM 752 O O . LEU A 1 93 ? 8.561 -2.974 1.291 1.00 94.00 93 LEU A O 1
ATOM 756 N N . PHE A 1 94 ? 8.623 -1.435 -0.331 1.00 90.38 94 PHE A N 1
ATOM 757 C CA . PHE A 1 94 ? 9.695 -0.653 0.271 1.00 90.38 94 PHE A CA 1
ATOM 758 C C . PHE A 1 94 ? 9.085 0.471 1.116 1.00 90.38 94 PHE A C 1
ATOM 760 O O . PHE A 1 94 ? 8.104 0.268 1.833 1.00 90.38 94 PHE A O 1
ATOM 767 N N . THR A 1 95 ? 9.680 1.661 1.072 1.00 79.81 95 THR A N 1
ATOM 768 C CA . THR A 1 95 ? 9.083 2.842 1.688 1.00 79.81 95 THR A CA 1
ATOM 769 C C . THR A 1 95 ? 7.809 3.192 0.923 1.00 79.81 95 THR A C 1
ATOM 771 O O . THR A 1 95 ? 7.895 3.497 -0.263 1.00 79.81 95 THR A O 1
ATOM 774 N N . HIS A 1 96 ? 6.670 3.108 1.608 1.00 81.38 96 HIS A N 1
ATOM 775 C CA . HIS A 1 96 ? 5.360 3.541 1.132 1.00 81.38 96 HIS A CA 1
ATOM 776 C C . HIS A 1 96 ? 4.783 4.579 2.092 1.00 81.38 96 HIS A C 1
ATOM 778 O O . HIS A 1 96 ? 5.162 4.634 3.269 1.00 81.38 96 HIS A O 1
ATOM 784 N N . VAL A 1 97 ? 3.919 5.441 1.575 1.00 80.25 97 VAL A N 1
ATOM 785 C CA . VAL A 1 97 ? 3.317 6.530 2.328 1.00 80.25 97 VAL A CA 1
ATOM 786 C C . VAL A 1 97 ? 2.240 5.954 3.242 1.00 80.25 97 VAL A C 1
ATOM 788 O O . VAL A 1 97 ? 1.445 5.099 2.869 1.00 80.25 97 VAL A O 1
ATOM 791 N N . THR A 1 98 ? 2.214 6.421 4.486 1.00 79.06 98 THR A N 1
ATOM 792 C CA . THR A 1 98 ? 1.056 6.241 5.362 1.00 79.06 98 THR A CA 1
ATOM 793 C C . THR A 1 98 ? 0.372 7.590 5.483 1.00 79.06 98 THR A C 1
ATOM 795 O O . THR A 1 98 ? 0.856 8.465 6.201 1.00 79.06 98 THR A O 1
ATOM 798 N N . VAL A 1 99 ? -0.731 7.771 4.761 1.00 81.50 99 VAL A N 1
ATOM 799 C CA . VAL A 1 99 ? -1.524 9.004 4.823 1.00 81.50 99 VAL A CA 1
ATOM 800 C C . VAL A 1 99 ? -2.629 8.840 5.867 1.00 81.50 99 VAL A C 1
ATOM 802 O O . VAL A 1 99 ? -3.352 7.840 5.851 1.00 81.50 99 VAL A O 1
ATOM 805 N N . PRO A 1 100 ? -2.784 9.777 6.818 1.00 79.12 100 PRO A N 1
ATOM 806 C CA . PRO A 1 100 ? -3.874 9.712 7.778 1.00 79.12 100 PRO A CA 1
ATOM 807 C C . PRO A 1 100 ? -5.217 10.026 7.104 1.00 79.12 100 PRO A C 1
ATOM 809 O O . PRO A 1 100 ? -5.411 11.108 6.558 1.00 79.12 100 PRO A O 1
ATOM 812 N N . ALA A 1 101 ? -6.197 9.132 7.242 1.00 74.25 101 ALA A N 1
ATOM 813 C CA . ALA A 1 101 ? -7.582 9.436 6.892 1.00 74.25 101 ALA A CA 1
ATOM 814 C C . ALA A 1 101 ? -8.255 10.224 8.034 1.00 74.25 101 ALA A C 1
ATOM 816 O O . ALA A 1 101 ? -8.616 9.663 9.073 1.00 74.25 101 ALA A O 1
ATOM 817 N N . MET A 1 102 ? -8.435 11.537 7.867 1.00 77.81 102 MET A N 1
ATOM 818 C CA . MET A 1 102 ? -9.141 12.365 8.852 1.00 77.81 102 MET A CA 1
ATOM 819 C C . MET A 1 102 ? -10.658 12.167 8.741 1.00 77.81 102 MET A C 1
ATOM 821 O O . MET A 1 102 ? -11.285 12.646 7.801 1.00 77.81 102 MET A O 1
ATOM 825 N N . THR A 1 103 ? -11.270 11.507 9.729 1.00 80.38 103 THR A N 1
ATOM 826 C CA . THR A 1 103 ? -12.728 11.283 9.766 1.00 80.38 103 THR A CA 1
ATOM 827 C C . THR A 1 103 ? -13.365 11.984 10.963 1.00 80.38 103 THR A C 1
ATOM 829 O O . THR A 1 103 ? -12.893 11.864 12.094 1.00 80.38 103 THR A O 1
ATOM 832 N N . ARG A 1 104 ? -14.475 12.700 10.742 1.00 88.31 104 ARG A N 1
ATOM 833 C CA . ARG A 1 104 ? -15.301 13.250 11.829 1.00 88.31 104 ARG A CA 1
ATOM 834 C C . ARG A 1 104 ? -16.317 12.204 12.280 1.00 88.31 104 ARG A C 1
ATOM 836 O O . ARG A 1 104 ? -17.278 11.955 11.564 1.00 88.31 104 ARG A O 1
ATOM 843 N N . LEU A 1 105 ? -16.115 11.639 13.471 1.00 90.44 105 LEU A N 1
ATOM 844 C CA . LEU A 1 105 ? -16.985 10.601 14.029 1.00 90.44 105 LEU A CA 1
ATOM 845 C C . LEU A 1 105 ? -17.942 11.148 15.098 1.00 90.44 105 LEU A C 1
ATOM 847 O O . LEU A 1 105 ? -17.539 11.841 16.040 1.00 90.44 105 LEU A O 1
ATOM 851 N N . ARG A 1 106 ? -19.219 10.787 14.985 1.00 93.00 106 ARG A N 1
ATOM 852 C CA . ARG A 1 106 ? -20.268 11.021 15.983 1.00 93.00 106 ARG A CA 1
ATOM 853 C C . ARG A 1 106 ? -20.084 10.099 17.189 1.00 93.00 106 ARG A C 1
ATOM 855 O O . ARG A 1 106 ? -19.279 9.171 17.187 1.00 93.00 106 ARG A O 1
ATOM 862 N N . ILE A 1 107 ? -20.836 10.360 18.262 1.00 94.25 107 ILE A N 1
ATOM 863 C CA . ILE A 1 107 ? -20.715 9.593 19.513 1.00 94.25 107 ILE A CA 1
ATOM 864 C C . ILE A 1 107 ? -20.961 8.089 19.313 1.00 94.25 107 ILE A C 1
ATOM 866 O O . ILE A 1 107 ? -20.215 7.285 19.857 1.00 94.25 107 ILE A O 1
ATOM 870 N N . ALA A 1 108 ? -21.945 7.718 18.488 1.00 92.75 108 ALA A N 1
ATOM 871 C CA . ALA A 1 108 ? -22.292 6.321 18.238 1.00 92.75 108 ALA A CA 1
ATOM 872 C C . ALA A 1 108 ? -21.156 5.559 17.534 1.00 92.75 108 ALA A C 1
ATOM 874 O O . ALA A 1 108 ? -20.798 4.460 17.942 1.00 92.75 108 ALA A O 1
ATOM 875 N N . GLU A 1 109 ? -20.531 6.181 16.535 1.00 92.00 109 GLU A N 1
ATOM 876 C CA . GLU A 1 109 ? -19.401 5.605 15.797 1.00 92.00 109 GLU A CA 1
ATOM 877 C C . GLU A 1 109 ? -18.165 5.475 16.696 1.00 92.00 109 GLU A C 1
ATOM 879 O O . GLU A 1 109 ? -17.473 4.458 16.667 1.00 92.00 109 GLU A O 1
ATOM 884 N N . ARG A 1 110 ? -17.919 6.468 17.566 1.00 93.94 110 ARG A N 1
ATOM 885 C CA . ARG A 1 110 ? -16.855 6.383 18.578 1.00 93.94 110 ARG A CA 1
ATOM 886 C C . ARG A 1 110 ? -17.093 5.249 19.573 1.00 93.94 110 ARG A C 1
ATOM 888 O O . ARG A 1 110 ? -16.123 4.612 19.964 1.00 93.94 110 ARG A O 1
ATOM 895 N N . GLY A 1 111 ? -18.350 4.961 19.915 1.00 96.00 111 GLY A N 1
ATOM 896 C CA . GLY A 1 111 ? -18.712 3.829 20.769 1.00 96.00 111 GLY A CA 1
ATOM 897 C C . GLY A 1 111 ? -18.233 2.488 20.210 1.00 96.00 111 GLY A C 1
ATOM 898 O O . GLY A 1 111 ? -17.664 1.696 20.952 1.00 96.00 111 GLY A O 1
ATOM 899 N N . VAL A 1 112 ? -18.364 2.267 18.896 1.00 95.19 112 VAL A N 1
ATOM 900 C CA . VAL A 1 112 ? -17.852 1.051 18.234 1.00 95.19 112 VAL A CA 1
ATOM 901 C C . VAL A 1 112 ? -16.332 0.946 18.373 1.00 95.19 112 VAL A C 1
ATOM 903 O O . VAL A 1 112 ? -15.816 -0.110 18.739 1.00 95.19 112 VAL A O 1
ATOM 906 N N . LEU A 1 113 ? -15.608 2.043 18.125 1.00 95.50 113 LEU A N 1
ATOM 907 C CA . LEU A 1 113 ? -14.148 2.057 18.264 1.00 95.50 113 LEU A CA 1
ATOM 908 C C . LEU A 1 113 ? -13.711 1.818 19.713 1.00 95.50 113 LEU A C 1
ATOM 910 O O . LEU A 1 113 ? -12.753 1.086 19.947 1.00 95.50 113 LEU A O 1
ATOM 914 N N . ASP A 1 114 ? -14.425 2.394 20.679 1.00 97.12 114 ASP A N 1
ATOM 915 C CA . ASP A 1 114 ? -14.155 2.192 22.103 1.00 97.12 114 ASP A CA 1
ATOM 916 C C . ASP A 1 114 ? -14.372 0.737 22.518 1.00 97.12 114 ASP A C 1
ATOM 918 O O . ASP A 1 114 ? -13.563 0.191 23.263 1.00 97.12 114 ASP A O 1
ATOM 922 N N . THR A 1 115 ? -15.408 0.071 22.000 1.00 97.88 115 THR A N 1
ATOM 923 C CA . THR A 1 115 ? -15.616 -1.365 22.229 1.00 97.88 115 THR A CA 1
ATOM 924 C C . THR A 1 115 ? -14.446 -2.196 21.705 1.00 97.88 115 THR A C 1
ATOM 926 O O . THR A 1 115 ? -13.980 -3.081 22.418 1.00 97.88 115 THR A O 1
ATOM 929 N N . LEU A 1 116 ? -13.935 -1.902 20.504 1.00 97.44 116 LEU A N 1
ATOM 930 C CA . LEU A 1 116 ? -12.784 -2.617 19.936 1.00 97.44 116 LEU A CA 1
ATOM 931 C C . LEU A 1 116 ? -11.515 -2.430 20.775 1.00 97.44 116 LEU A C 1
ATOM 933 O O . LEU A 1 116 ? -10.785 -3.393 21.006 1.00 97.44 116 LEU A O 1
ATOM 937 N N . VAL A 1 117 ? -11.272 -1.211 21.262 1.00 97.75 117 VAL A N 1
ATOM 938 C CA . VAL A 1 117 ? -10.131 -0.927 22.144 1.00 97.75 117 VAL A CA 1
ATOM 939 C C . VAL A 1 117 ? -10.287 -1.647 23.484 1.00 97.75 117 VAL A C 1
ATOM 941 O O . VAL A 1 117 ? -9.382 -2.356 23.913 1.00 97.75 117 VAL A O 1
ATOM 944 N N . ASN A 1 118 ? -11.455 -1.542 24.119 1.00 97.81 118 ASN A N 1
ATOM 945 C CA . ASN A 1 118 ? -11.721 -2.173 25.415 1.00 97.81 118 ASN A CA 1
ATOM 946 C C . ASN A 1 118 ? -11.669 -3.708 25.352 1.00 97.81 118 ASN A C 1
ATOM 948 O O . ASN A 1 118 ? -11.296 -4.347 26.331 1.00 97.81 118 ASN A O 1
ATOM 952 N N . ALA A 1 119 ? -12.022 -4.301 24.210 1.00 97.69 119 ALA A N 1
ATOM 953 C CA . ALA A 1 119 ? -11.918 -5.738 23.970 1.00 97.69 119 ALA A CA 1
ATOM 954 C C . ALA A 1 119 ? -10.485 -6.210 23.646 1.00 97.69 119 ALA A C 1
ATOM 956 O O . ALA A 1 119 ? -10.274 -7.404 23.446 1.00 97.69 119 ALA A O 1
ATOM 957 N N . GLY A 1 120 ? -9.505 -5.301 23.562 1.00 96.81 120 GLY A N 1
ATOM 958 C CA . GLY A 1 120 ? -8.115 -5.626 23.232 1.00 96.81 120 GLY A CA 1
ATOM 959 C C . GLY A 1 120 ? -7.870 -5.937 21.752 1.00 96.81 120 GLY A C 1
ATOM 960 O O . GLY A 1 120 ? -6.817 -6.465 21.408 1.00 96.81 120 GLY A O 1
ATOM 961 N N . VAL A 1 121 ? -8.816 -5.614 20.862 1.00 97.12 121 VAL A N 1
ATOM 962 C CA . VAL A 1 121 ? -8.659 -5.806 19.406 1.00 97.12 121 VAL A CA 1
ATOM 963 C C . VAL A 1 121 ? -7.689 -4.775 18.811 1.00 97.12 121 VAL A C 1
ATOM 965 O O . VAL A 1 121 ? -7.059 -5.035 17.787 1.00 97.12 121 VAL A O 1
ATOM 968 N N . ALA A 1 122 ? -7.568 -3.606 19.445 1.00 96.56 122 ALA A N 1
ATOM 969 C CA . ALA A 1 122 ? -6.675 -2.522 19.045 1.00 96.56 122 ALA A CA 1
ATOM 970 C C . ALA A 1 122 ? -6.177 -1.729 20.264 1.00 96.56 122 ALA A C 1
ATOM 972 O O . ALA A 1 122 ? -6.893 -1.594 21.252 1.00 96.56 122 ALA A O 1
ATOM 973 N N . ASN A 1 123 ? -4.987 -1.130 20.171 1.00 95.69 123 ASN A N 1
ATOM 974 C CA . ASN A 1 123 ? -4.376 -0.347 21.253 1.00 95.69 123 ASN A CA 1
ATOM 975 C C . ASN A 1 123 ? -4.785 1.137 21.230 1.00 95.69 123 ASN A C 1
ATOM 977 O O . ASN A 1 123 ? -4.489 1.890 22.155 1.00 95.69 123 ASN A O 1
ATOM 981 N N . SER A 1 124 ? -5.440 1.591 20.158 1.00 94.25 124 SER A N 1
ATOM 982 C CA . SER A 1 124 ? -5.923 2.967 20.010 1.00 94.25 124 SER A CA 1
ATOM 983 C C . SER A 1 124 ? -7.141 3.040 19.091 1.00 94.25 124 SER A C 1
ATOM 985 O O . SER A 1 124 ? -7.380 2.140 18.287 1.00 94.25 124 SER A O 1
ATOM 987 N N . ARG A 1 125 ? -7.889 4.152 19.140 1.00 92.44 125 ARG A N 1
ATOM 988 C CA . ARG A 1 125 ? -9.007 4.394 18.207 1.00 92.44 125 ARG A CA 1
ATOM 989 C C . ARG A 1 125 ? -8.561 4.431 16.743 1.00 92.44 125 ARG A C 1
ATOM 991 O O . ARG A 1 125 ? -9.295 3.958 15.882 1.00 92.44 125 ARG A O 1
ATOM 998 N N . SER A 1 126 ? -7.375 4.967 16.454 1.00 90.62 126 SER A N 1
ATOM 999 C CA . SER A 1 126 ? -6.823 4.988 15.092 1.00 90.62 126 SER A CA 1
ATOM 1000 C C . SER A 1 126 ? -6.507 3.576 14.599 1.00 90.62 126 SER A C 1
ATOM 1002 O O . SER A 1 126 ? -6.829 3.225 13.467 1.00 90.62 126 SER A O 1
ATOM 1004 N N . GLU A 1 127 ? -5.939 2.735 15.466 1.00 91.62 127 GLU A N 1
ATOM 1005 C CA . GLU A 1 127 ? -5.695 1.327 15.150 1.00 91.62 127 GLU A CA 1
ATOM 1006 C C . GLU A 1 127 ? -7.005 0.538 15.007 1.00 91.62 127 GLU A C 1
ATOM 1008 O O . GLU A 1 127 ? -7.120 -0.283 14.098 1.00 91.62 127 GLU A O 1
ATOM 1013 N N . ALA A 1 128 ? -8.015 0.836 15.830 1.00 93.88 128 ALA A N 1
ATOM 1014 C CA . ALA A 1 128 ? -9.351 0.257 15.714 1.00 93.88 128 ALA A CA 1
ATOM 1015 C C . ALA A 1 128 ? -10.011 0.625 14.377 1.00 93.88 128 ALA A C 1
ATOM 1017 O O . ALA A 1 128 ? -10.581 -0.235 13.711 1.00 93.88 128 ALA A O 1
ATOM 1018 N N . LEU A 1 129 ? -9.879 1.878 13.930 1.00 92.88 129 LEU A N 1
ATOM 1019 C CA . LEU A 1 129 ? -10.378 2.300 12.622 1.00 92.88 129 LEU A CA 1
ATOM 1020 C C . LEU A 1 129 ? -9.653 1.566 11.484 1.00 92.88 129 LEU A C 1
ATOM 1022 O O . LEU A 1 129 ? -10.297 1.054 10.569 1.00 92.88 129 LEU A O 1
ATOM 1026 N N . ALA A 1 130 ? -8.326 1.445 11.568 1.00 91.12 130 ALA A N 1
ATOM 1027 C CA . ALA A 1 130 ? -7.548 0.668 10.606 1.00 91.12 130 ALA A CA 1
ATOM 1028 C C . ALA A 1 130 ? -7.956 -0.818 10.604 1.00 91.12 130 ALA A C 1
ATOM 1030 O O . ALA A 1 130 ? -7.996 -1.453 9.548 1.00 91.12 130 ALA A O 1
ATOM 1031 N N . TRP A 1 131 ? -8.297 -1.376 11.770 1.00 94.00 131 TRP A N 1
ATOM 1032 C CA . TRP A 1 131 ? -8.846 -2.724 11.886 1.00 94.00 131 TRP A CA 1
ATOM 1033 C C . TRP A 1 131 ? -10.191 -2.847 11.167 1.00 94.00 131 TRP A C 1
ATOM 1035 O O . TRP A 1 131 ? -10.346 -3.770 10.370 1.00 94.00 131 TRP A O 1
ATOM 1045 N N . CYS A 1 132 ? -11.117 -1.898 11.349 1.00 93.38 132 CYS A N 1
ATOM 1046 C CA . CYS A 1 132 ? -12.401 -1.888 10.641 1.00 93.38 132 CYS A CA 1
ATOM 1047 C C . CYS A 1 132 ? -12.214 -1.887 9.116 1.00 93.38 132 CYS A C 1
ATOM 1049 O O . CYS A 1 132 ? -12.867 -2.659 8.417 1.00 93.38 132 CYS A O 1
ATOM 1051 N N . VAL A 1 133 ? -11.280 -1.084 8.595 1.00 92.44 133 VAL A N 1
ATOM 1052 C CA . VAL A 1 133 ? -10.963 -1.057 7.155 1.00 92.44 133 VAL A CA 1
ATOM 1053 C C . VAL A 1 133 ? -10.447 -2.417 6.675 1.00 92.44 133 VAL A C 1
ATOM 1055 O O . VAL A 1 133 ? -10.914 -2.939 5.661 1.00 92.44 133 VAL A O 1
ATOM 1058 N N . ARG A 1 134 ? -9.519 -3.039 7.418 1.00 91.06 134 ARG A N 1
ATOM 1059 C CA . ARG A 1 134 ? -9.020 -4.388 7.094 1.00 91.06 134 ARG A CA 1
ATOM 1060 C C . ARG A 1 134 ? -10.123 -5.444 7.168 1.00 91.06 134 ARG A C 1
ATOM 1062 O O . ARG A 1 134 ? -10.137 -6.352 6.339 1.00 91.06 134 ARG A O 1
ATOM 1069 N N . PHE A 1 135 ? -11.032 -5.323 8.133 1.00 94.00 135 PHE A N 1
ATOM 1070 C CA . PHE A 1 135 ? -12.158 -6.232 8.321 1.00 94.00 135 PHE A CA 1
ATOM 1071 C C . PHE A 1 135 ? -13.123 -6.177 7.134 1.00 94.00 135 PHE A C 1
ATOM 1073 O O . PHE A 1 135 ? -13.427 -7.216 6.552 1.00 94.00 135 PHE A O 1
ATOM 1080 N N . VAL A 1 136 ? -13.521 -4.975 6.706 1.00 94.19 136 VAL A N 1
ATOM 1081 C CA . VAL A 1 136 ? -14.358 -4.792 5.508 1.00 94.19 136 VAL A CA 1
ATOM 1082 C C . VAL A 1 136 ? -13.645 -5.320 4.266 1.00 94.19 136 VAL A C 1
ATOM 1084 O O . VAL A 1 136 ? -14.224 -6.106 3.528 1.00 94.19 136 VAL A O 1
ATOM 1087 N N . ARG A 1 137 ? -12.359 -4.992 4.068 1.00 90.06 137 ARG A N 1
ATOM 1088 C CA . ARG A 1 137 ? -11.577 -5.508 2.929 1.00 90.06 137 ARG A CA 1
ATOM 1089 C C . ARG A 1 137 ? -11.564 -7.036 2.873 1.00 90.06 137 ARG A C 1
ATOM 1091 O O . ARG A 1 137 ? -11.589 -7.602 1.787 1.00 90.06 137 ARG A O 1
ATOM 1098 N N . LYS A 1 138 ? -11.455 -7.702 4.026 1.00 90.19 138 LYS A N 1
ATOM 1099 C CA . LYS A 1 138 ? -11.398 -9.165 4.103 1.00 90.19 138 LYS A CA 1
ATOM 1100 C C . LYS A 1 138 ? -12.746 -9.803 3.764 1.00 90.19 138 LYS A C 1
ATOM 1102 O O . LYS A 1 138 ? -12.760 -10.788 3.036 1.00 90.19 138 LYS A O 1
ATOM 1107 N N . ASN A 1 139 ? -13.837 -9.263 4.301 1.00 92.69 139 ASN A N 1
ATOM 1108 C CA . ASN A 1 139 ? -15.156 -9.887 4.192 1.00 92.69 139 ASN A CA 1
ATOM 1109 C C . ASN A 1 139 ? -15.906 -9.489 2.915 1.00 92.69 139 ASN A C 1
ATOM 1111 O O . ASN A 1 139 ? -16.610 -10.314 2.352 1.00 92.69 139 ASN A O 1
ATOM 1115 N N . GLU A 1 140 ? -15.686 -8.274 2.415 1.00 93.00 140 GLU A N 1
ATOM 1116 C CA . GLU A 1 140 ? -16.402 -7.711 1.262 1.00 93.00 140 GLU A CA 1
ATOM 1117 C C . GLU A 1 140 ? -15.508 -7.586 0.021 1.00 93.00 140 GLU A C 1
ATOM 1119 O O . GLU A 1 140 ? -15.736 -6.744 -0.847 1.00 93.00 140 GLU A O 1
ATOM 1124 N N . LYS A 1 141 ? -14.450 -8.405 -0.069 1.00 87.69 141 LYS A N 1
ATOM 1125 C CA . LYS A 1 141 ? -13.465 -8.319 -1.156 1.00 87.69 141 LYS A CA 1
ATOM 1126 C C . LYS A 1 141 ? -14.123 -8.401 -2.537 1.00 87.69 141 LYS A C 1
ATOM 1128 O O . LYS A 1 141 ? -13.852 -7.551 -3.376 1.00 87.69 141 LYS A O 1
ATOM 1133 N N . GLY A 1 142 ? -14.995 -9.390 -2.746 1.00 87.75 142 GLY A N 1
ATOM 1134 C CA . GLY A 1 142 ? -15.651 -9.610 -4.040 1.00 87.75 142 GLY A CA 1
ATOM 1135 C C . GLY A 1 142 ? -16.490 -8.410 -4.476 1.00 87.75 142 GLY A C 1
ATOM 1136 O O . GLY A 1 142 ? -16.314 -7.904 -5.578 1.00 87.75 142 GLY A O 1
ATOM 1137 N N . TRP A 1 143 ? -17.316 -7.885 -3.570 1.00 93.06 143 TRP A N 1
ATOM 1138 C CA . TRP A 1 143 ? -18.128 -6.700 -3.839 1.00 93.06 143 TRP A CA 1
ATOM 1139 C C . TRP A 1 143 ? -17.279 -5.450 -4.129 1.00 93.06 143 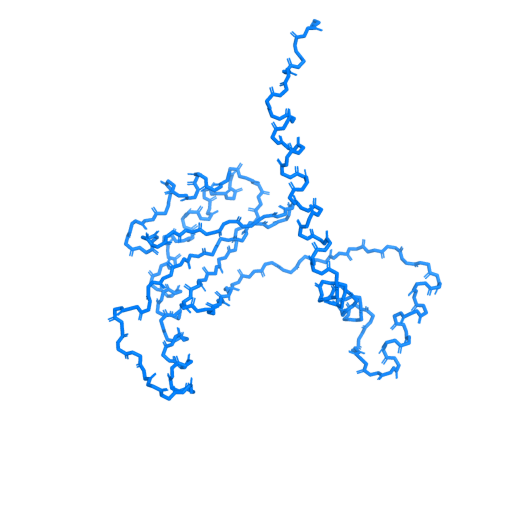TRP A C 1
ATOM 1141 O O . TRP A 1 143 ? -17.586 -4.684 -5.042 1.00 93.06 143 TRP A O 1
ATOM 1151 N N . LEU A 1 144 ? -16.180 -5.247 -3.392 1.00 90.12 144 LEU A N 1
ATOM 1152 C CA . LEU A 1 144 ? -15.256 -4.137 -3.650 1.00 90.12 144 LEU A CA 1
ATOM 1153 C C . LEU A 1 144 ? -14.566 -4.255 -5.015 1.00 90.12 144 LEU A C 1
ATOM 1155 O O . L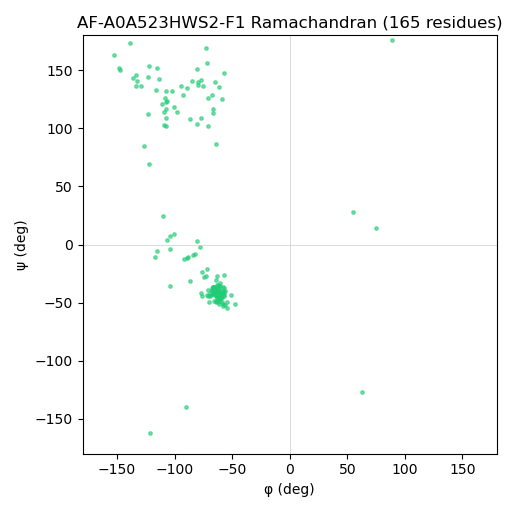EU A 1 144 ? -14.338 -3.236 -5.668 1.00 90.12 144 LEU A O 1
ATOM 1159 N N . ASP A 1 145 ? -14.221 -5.469 -5.439 1.00 88.25 145 ASP A N 1
ATOM 1160 C CA . ASP A 1 145 ? -13.584 -5.715 -6.733 1.00 88.25 145 ASP A CA 1
ATOM 1161 C C . ASP A 1 145 ? -14.570 -5.459 -7.886 1.00 88.25 145 ASP A C 1
ATOM 1163 O O . ASP A 1 145 ? -14.241 -4.714 -8.812 1.00 88.25 145 ASP A O 1
ATOM 1167 N N . GLU A 1 146 ? -15.814 -5.935 -7.770 1.00 89.56 146 GLU A N 1
ATOM 1168 C CA . GLU A 1 146 ? -16.892 -5.622 -8.722 1.00 89.56 146 GLU A CA 1
ATOM 1169 C C . GLU A 1 146 ? -17.135 -4.109 -8.845 1.00 89.56 146 GLU A C 1
ATOM 1171 O O . GLU A 1 146 ? -17.249 -3.575 -9.952 1.00 89.56 146 GLU A O 1
ATOM 1176 N N . LEU A 1 147 ? -17.164 -3.391 -7.716 1.00 90.88 147 LEU A N 1
ATOM 1177 C CA . LEU A 1 147 ? -17.354 -1.942 -7.706 1.00 90.88 147 LEU A CA 1
ATOM 1178 C C . LEU A 1 147 ? -16.212 -1.213 -8.434 1.00 90.88 147 LEU A C 1
ATOM 1180 O O . LEU A 1 147 ? -16.461 -0.290 -9.212 1.00 90.88 147 LEU A O 1
ATOM 1184 N N . ARG A 1 148 ? -14.958 -1.633 -8.224 1.00 85.81 148 ARG A N 1
ATOM 1185 C CA . ARG A 1 148 ? -13.791 -1.066 -8.924 1.00 85.81 148 ARG A CA 1
ATOM 1186 C C . ARG A 1 148 ? -13.846 -1.327 -10.424 1.00 85.81 148 ARG A C 1
ATOM 1188 O O . ARG A 1 148 ? -13.552 -0.425 -11.209 1.00 85.81 148 ARG A O 1
ATOM 1195 N N . ASP A 1 149 ? -14.227 -2.531 -10.834 1.00 88.12 149 ASP A N 1
ATOM 1196 C CA . ASP A 1 149 ? -14.330 -2.881 -12.251 1.00 88.12 149 ASP A CA 1
ATOM 1197 C C . ASP A 1 149 ? -15.455 -2.111 -12.956 1.00 88.12 149 ASP A C 1
ATOM 1199 O O . ASP A 1 149 ? -15.279 -1.636 -14.086 1.00 88.12 149 ASP A O 1
ATOM 1203 N N . ALA A 1 150 ? -16.571 -1.873 -12.262 1.00 91.00 150 ALA A N 1
ATOM 1204 C CA . ALA A 1 150 ? -17.616 -0.978 -12.745 1.00 91.00 150 ALA A CA 1
ATOM 1205 C C . ALA A 1 150 ? -17.079 0.450 -12.970 1.00 91.00 150 ALA A C 1
ATOM 1207 O O . ALA A 1 150 ? -17.307 1.032 -14.035 1.00 91.00 150 ALA A O 1
ATOM 1208 N N . PHE A 1 151 ? -16.297 0.999 -12.033 1.00 85.75 151 PHE A N 1
ATOM 1209 C CA . PHE A 1 151 ? -15.703 2.333 -12.187 1.00 85.75 151 PHE A CA 1
ATOM 1210 C C . PHE A 1 151 ? -14.719 2.436 -13.359 1.00 85.75 151 PHE A C 1
ATOM 1212 O O . PHE A 1 151 ? -14.776 3.427 -14.085 1.00 85.75 151 PHE A O 1
ATOM 1219 N N . LYS A 1 152 ? -13.898 1.412 -13.634 1.00 84.88 152 LYS A N 1
ATOM 1220 C CA . LYS A 1 152 ? -13.029 1.392 -14.836 1.00 84.88 152 LYS A CA 1
ATOM 1221 C C . LYS A 1 152 ? -13.838 1.545 -16.126 1.00 84.88 152 LYS A C 1
ATOM 1223 O O 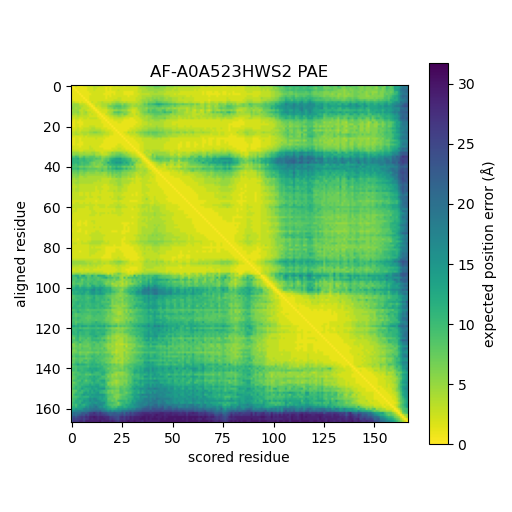. LYS A 1 152 ? -13.408 2.207 -17.074 1.00 84.88 152 LYS A O 1
ATOM 1228 N N . THR A 1 153 ? -15.022 0.937 -16.166 1.00 83.94 153 THR A N 1
ATOM 1229 C CA . THR A 1 153 ? -15.935 1.047 -17.309 1.00 83.94 153 THR A CA 1
ATOM 1230 C C . THR A 1 153 ? -16.487 2.466 -17.430 1.00 83.94 153 THR A C 1
ATOM 1232 O O . THR A 1 153 ? -16.482 3.032 -18.523 1.00 83.94 153 THR A O 1
ATOM 1235 N N . VAL A 1 154 ? -16.891 3.079 -16.314 1.00 88.44 154 VAL A N 1
ATOM 1236 C CA . VAL A 1 154 ? -17.354 4.477 -16.280 1.00 88.44 154 VAL A CA 1
ATOM 1237 C C . VAL A 1 154 ? -16.252 5.444 -16.718 1.00 88.44 154 VAL A C 1
ATOM 1239 O O . VAL A 1 154 ? -16.504 6.327 -17.537 1.00 88.44 154 VAL A O 1
ATOM 1242 N N . GLU A 1 155 ? -15.021 5.268 -16.238 1.00 82.19 155 GLU A N 1
ATOM 1243 C CA . GLU A 1 155 ? -13.873 6.086 -16.646 1.00 82.19 155 GLU A CA 1
ATOM 1244 C C . GLU A 1 155 ? -13.587 5.969 -18.144 1.00 82.19 155 GLU A C 1
ATOM 1246 O O . GLU A 1 155 ? -13.341 6.980 -18.806 1.00 82.19 155 GLU A O 1
ATOM 1251 N N . LYS A 1 156 ? -13.674 4.754 -18.702 1.00 83.38 156 LYS A N 1
ATOM 1252 C CA . LYS A 1 156 ? -13.553 4.541 -20.148 1.00 83.38 156 LYS A CA 1
ATOM 1253 C C . LYS A 1 156 ? -14.624 5.320 -20.910 1.00 83.38 156 LYS A C 1
ATOM 1255 O O . LYS A 1 156 ? -14.279 6.048 -21.833 1.00 83.38 156 LYS A O 1
ATOM 1260 N N . VAL A 1 157 ? -15.889 5.217 -20.502 1.00 87.25 157 VAL A N 1
ATOM 1261 C CA . VAL A 1 157 ? -16.993 5.956 -21.138 1.00 87.25 157 VAL A CA 1
ATOM 1262 C C . VAL A 1 157 ? -16.790 7.467 -21.025 1.00 87.25 157 VAL A C 1
ATOM 1264 O O . VAL A 1 157 ? -17.029 8.181 -21.990 1.00 87.25 157 VAL A O 1
ATOM 1267 N N . ARG A 1 158 ? -16.307 7.971 -19.883 1.00 82.62 158 ARG A N 1
ATOM 1268 C CA . ARG A 1 158 ? -16.031 9.402 -19.695 1.00 82.62 158 ARG A CA 1
ATOM 1269 C C . ARG A 1 158 ? -14.915 9.906 -20.611 1.00 82.62 158 ARG A C 1
ATOM 1271 O O . ARG A 1 158 ? -15.022 11.015 -21.121 1.00 82.62 158 ARG A O 1
ATOM 1278 N N . ARG A 1 159 ? -13.860 9.112 -20.813 1.00 81.25 159 ARG A N 1
ATOM 1279 C CA . ARG A 1 159 ? -12.761 9.440 -21.734 1.00 81.25 159 ARG A CA 1
ATOM 1280 C C . ARG A 1 159 ? -13.202 9.399 -23.195 1.00 81.25 159 ARG A C 1
ATOM 1282 O O . ARG A 1 159 ? -12.784 10.249 -23.971 1.00 81.25 159 ARG A O 1
ATOM 1289 N N . ASP A 1 160 ? -13.992 8.394 -23.555 1.00 83.31 160 ASP A N 1
ATOM 1290 C CA . ASP A 1 160 ? -14.424 8.154 -24.934 1.00 83.31 160 ASP A CA 1
ATOM 1291 C C . ASP A 1 160 ? -15.669 9.002 -25.295 1.00 83.31 160 ASP A C 1
ATOM 1293 O O . ASP A 1 160 ? -16.089 9.054 -26.450 1.00 83.31 160 ASP A O 1
ATOM 1297 N N . GLY A 1 161 ? -16.268 9.663 -24.299 1.00 75.06 161 GLY A N 1
ATOM 1298 C CA . GLY A 1 161 ? -17.396 10.569 -24.450 1.00 75.06 161 GLY A CA 1
ATOM 1299 C C . GLY A 1 161 ? -17.005 11.896 -25.110 1.00 75.06 161 GLY A C 1
ATOM 1300 O O . GLY A 1 161 ? -15.844 12.308 -25.060 1.00 75.06 161 GLY A O 1
ATOM 1301 N N . PRO A 1 162 ? -17.971 12.591 -25.734 1.00 77.50 162 PRO A N 1
ATOM 1302 C CA . PRO A 1 162 ? -17.706 13.845 -26.425 1.00 77.50 162 PRO A CA 1
ATOM 1303 C C . PRO A 1 162 ? -17.122 14.881 -25.456 1.00 77.50 162 PRO A C 1
ATOM 1305 O O . PRO A 1 162 ? -17.703 15.177 -24.410 1.00 77.50 162 PRO A O 1
ATOM 1308 N N . SER A 1 163 ? -15.958 15.433 -25.808 1.00 64.31 163 SER A N 1
ATOM 1309 C CA . SER A 1 163 ? -15.400 16.596 -25.121 1.00 64.31 163 SER A CA 1
ATOM 1310 C C . SER A 1 163 ? -16.332 17.765 -25.409 1.00 64.31 163 SER A C 1
ATOM 1312 O O . SER A 1 163 ? -16.465 18.157 -26.565 1.00 64.31 163 SER A O 1
ATOM 1314 N N . GLY A 1 164 ? -17.024 18.276 -24.393 1.00 56.34 164 GL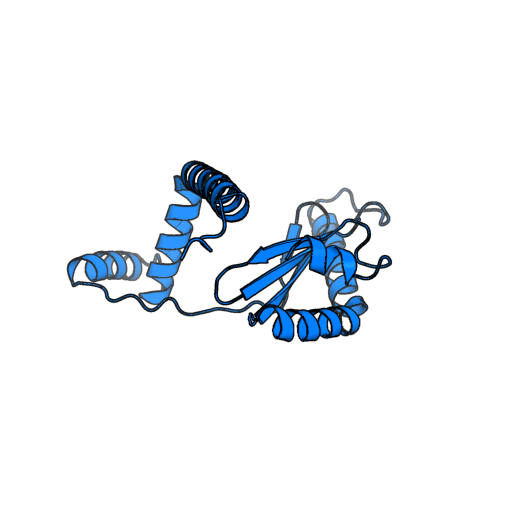Y A N 1
ATOM 1315 C CA . GLY A 1 164 ? -17.912 19.424 -24.542 1.00 56.34 164 GLY A CA 1
ATOM 1316 C C . GLY A 1 164 ? -17.134 20.675 -24.944 1.00 56.34 164 GLY A C 1
ATOM 1317 O O . GLY A 1 164 ? -16.746 21.448 -24.081 1.00 56.34 164 GLY A O 1
ATOM 1318 N N . ASN A 1 165 ? -16.923 20.846 -26.246 1.00 48.94 165 ASN A N 1
ATOM 1319 C CA . ASN A 1 165 ? -16.677 22.114 -26.918 1.00 48.94 165 ASN A CA 1
ATOM 1320 C C . ASN A 1 165 ? -17.769 22.266 -27.982 1.00 48.94 165 ASN A C 1
ATOM 1322 O O . ASN A 1 165 ? -17.520 22.164 -29.176 1.00 48.94 165 ASN A O 1
ATOM 1326 N N . ASP A 1 166 ? -18.991 22.469 -27.501 1.00 48.62 166 ASP A N 1
ATOM 1327 C CA . ASP A 1 166 ? -20.051 23.137 -28.248 1.00 48.62 166 ASP A CA 1
ATOM 1328 C C . ASP A 1 166 ? -20.556 24.267 -27.349 1.00 48.62 166 ASP A C 1
ATOM 1330 O O . ASP A 1 166 ? -21.471 24.067 -26.547 1.00 48.62 166 ASP A O 1
ATOM 1334 N N . SER A 1 167 ? -19.878 25.418 -27.409 1.00 38.69 167 SER A N 1
ATOM 1335 C CA . SER A 1 167 ? -20.373 26.780 -27.122 1.00 38.69 167 SER A CA 1
ATOM 1336 C C . SER A 1 167 ? -19.282 27.801 -27.429 1.00 38.69 167 SER A C 1
ATOM 1338 O O . SER A 1 167 ? -18.177 27.658 -26.860 1.00 38.69 167 SER A O 1
#

Solvent-accessible surface area (backbone atoms only — not comparable to full-atom values): 9793 Å² total; per-residue (Å²): 107,63,74,56,52,71,71,65,54,53,67,90,70,34,68,72,34,72,47,71,47,70,66,89,64,38,34,42,40,32,30,29,46,83,56,80,90,49,92,70,54,89,50,69,68,58,28,52,53,50,42,54,49,53,49,51,48,49,59,64,74,45,43,69,64,54,48,54,47,33,52,57,46,27,72,75,66,72,26,49,66,23,46,30,34,28,38,75,92,47,74,49,70,57,74,65,87,84,79,84,84,89,74,93,72,53,73,70,60,46,49,56,30,49,50,35,33,77,70,67,76,20,96,37,59,70,50,24,50,52,47,52,53,52,49,48,53,68,75,43,42,68,62,55,50,53,52,51,55,52,48,55,52,50,52,49,49,62,69,74,40,85,77,90,79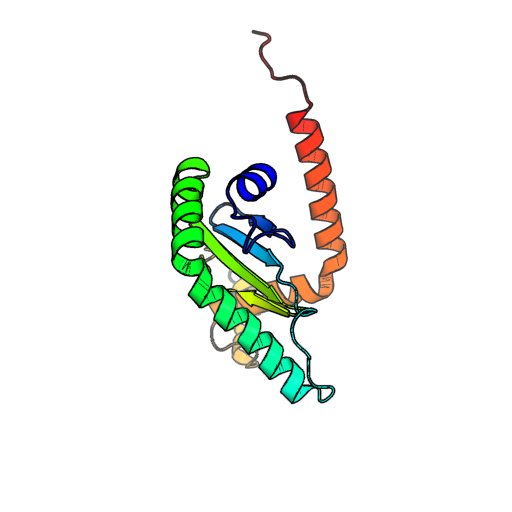,86,128

pLDDT: mean 89.83, std 8.78, range [38.69, 97.88]

Sequence (167 aa):
MQKWFNAHIDDEWGSEGIEITADDDEILAVVRVSTADEELPDDPDDKEIAIKRIARRFRRGTRQSRMSVAEEAQELFERKVSWGVQAGEDTYLFTHVTVPAMTRLRIAERGVLDTLVNAGVANSRSEALAWCVRFVRKNEKGWLDELRDAFKTVEKVRRDGPSGNDS

Secondary structure (DSSP, 8-state):
-HHHHHHHS-HHHHTT-EEEEE-SSEEEEEEEE--TTS---SSHHHHHHHHHHHHHHHHHHTHHHHHHHHHHHHHHHSSEEEEEEEETTEEEE-S-----------HHHHHHHHHHHHTTS-SSHHHHHHHHHHHHHHHSHHHHHHHHHHHHHHHHHHHHS------

Mean predicted aligned error: 7.64 Å

Foldseek 3Di:
DQVLCQVLDDCVQQVQHWDWDDDPAEIEIEGEDEPPPPDADPDPVSNVVSQVVVQVCSCVVCVVSVVVSQVVCCVVVVHHYWYWYDRPNDIGTDDDDDDDDDDDDDPVRVVQLVVCCVVVVAVDSSRSVVVVVVVCCVPCVVVVVVVVVVVVVVVVCVVVDDDPPDD

Nearest PDB structures (foldseek):
  7y5y-assembly1_B  TM=4.111E-01  e=1.466E+00  Anaerolineae bacterium
  8om4-assembly1_C  TM=5.089E-01  e=9.450E+00  Saccharomyces cerevisiae

Radius of gyration: 20.54 Å; Cα contacts (8 Å, |Δi|>4): 157; chains: 1; bounding box: 43×54×54 Å